Protein AF-A0A9D2RWV6-F1 (afdb_monomer_lite)

Structure (mmCIF, N/CA/C/O backbone):
data_AF-A0A9D2RWV6-F1
#
_entry.id   AF-A0A9D2RWV6-F1
#
loop_
_atom_site.group_PDB
_atom_site.id
_atom_site.type_symbol
_atom_site.label_atom_id
_atom_site.label_alt_id
_atom_site.label_comp_id
_atom_site.label_asym_id
_atom_site.label_entity_id
_atom_site.label_seq_id
_atom_site.pdbx_PDB_ins_code
_atom_site.Cartn_x
_atom_site.Cartn_y
_atom_site.Cartn_z
_atom_site.occupancy
_atom_site.B_iso_or_equiv
_atom_site.auth_seq_id
_atom_site.auth_comp_id
_atom_site.auth_asym_id
_atom_site.auth_atom_id
_atom_site.pdbx_PDB_model_num
ATOM 1 N N . VAL A 1 1 ? -6.261 11.473 9.795 1.00 28.66 1 VAL A N 1
ATOM 2 C CA . VAL A 1 1 ? -6.402 10.007 9.715 1.00 28.66 1 VAL A CA 1
ATOM 3 C C . VAL A 1 1 ? -6.042 9.496 8.326 1.00 28.66 1 VAL A C 1
ATOM 5 O O . VAL A 1 1 ? -6.896 9.076 7.565 1.00 28.66 1 VAL A O 1
ATOM 8 N N . THR A 1 2 ? -4.860 9.807 7.794 1.00 36.06 2 THR A N 1
ATOM 9 C CA . THR A 1 2 ? -3.533 9.246 8.137 1.00 36.06 2 THR A CA 1
ATOM 10 C C . THR A 1 2 ? -3.499 7.721 7.995 1.00 36.06 2 THR A C 1
ATOM 12 O O . THR A 1 2 ? -3.473 6.993 8.971 1.00 36.06 2 THR A O 1
ATOM 15 N N . GLU A 1 3 ? -3.625 7.239 6.755 1.00 40.09 3 GLU A N 1
ATOM 16 C CA . GLU A 1 3 ? -2.435 6.926 5.937 1.00 40.09 3 GLU A CA 1
ATOM 17 C C . GLU A 1 3 ? -2.766 6.550 4.477 1.00 40.09 3 GLU A C 1
ATOM 19 O O . GLU A 1 3 ? -1.887 6.636 3.631 1.00 40.09 3 GLU A O 1
ATOM 24 N N . MET A 1 4 ? -4.037 6.331 4.109 1.00 41.12 4 MET A N 1
ATOM 25 C CA . MET A 1 4 ? -4.448 6.292 2.687 1.00 41.12 4 MET A CA 1
ATOM 26 C C . MET A 1 4 ? -4.810 7.659 2.086 1.00 41.12 4 MET A C 1
ATOM 28 O O . MET A 1 4 ? -4.604 7.889 0.898 1.00 41.12 4 MET A O 1
ATOM 32 N N . GLY A 1 5 ? -5.274 8.613 2.901 1.00 36.12 5 GLY A N 1
ATOM 33 C CA . GLY A 1 5 ? -5.531 9.990 2.452 1.00 36.12 5 GLY A CA 1
ATOM 34 C C . GLY A 1 5 ? -4.263 10.792 2.109 1.00 36.12 5 GLY A C 1
ATOM 35 O O . GLY A 1 5 ? -4.338 11.775 1.377 1.00 36.12 5 GLY A O 1
ATOM 36 N N . ASN A 1 6 ? -3.088 10.359 2.585 1.00 39.47 6 ASN A N 1
ATOM 37 C CA . ASN A 1 6 ? -1.814 11.041 2.327 1.00 39.47 6 ASN A CA 1
ATOM 38 C C . ASN A 1 6 ? -1.172 10.662 0.983 1.00 39.47 6 ASN A C 1
ATOM 40 O O . ASN A 1 6 ? -0.278 11.377 0.538 1.00 39.47 6 ASN A O 1
ATOM 44 N N . LEU A 1 7 ? -1.631 9.595 0.315 1.00 40.69 7 LEU A N 1
ATOM 45 C CA . LEU A 1 7 ? -1.079 9.186 -0.981 1.00 40.69 7 LEU A CA 1
ATOM 46 C C . LEU A 1 7 ? -1.732 9.920 -2.173 1.00 40.69 7 LEU A C 1
ATOM 48 O O . LEU A 1 7 ? -1.135 9.971 -3.242 1.00 40.69 7 LEU A O 1
ATOM 52 N N . LEU A 1 8 ? -2.929 10.513 -2.007 1.00 37.53 8 LEU A N 1
ATOM 53 C CA . LEU A 1 8 ? -3.730 11.053 -3.126 1.00 37.53 8 LEU A CA 1
ATOM 54 C C . LEU A 1 8 ? -4.256 12.499 -2.968 1.00 37.53 8 LEU A C 1
ATOM 56 O O . LEU A 1 8 ? -4.889 13.007 -3.885 1.00 37.53 8 LEU A O 1
ATOM 60 N N . GLY A 1 9 ? -3.975 13.205 -1.867 1.00 38.84 9 GLY A N 1
ATOM 61 C CA . GLY A 1 9 ? -4.040 14.678 -1.820 1.00 38.84 9 GLY A CA 1
ATOM 62 C C . GLY A 1 9 ? -5.398 15.379 -2.038 1.00 38.84 9 GLY A C 1
ATOM 63 O O . GLY A 1 9 ? -5.403 16.457 -2.630 1.00 38.84 9 GLY A O 1
ATOM 64 N N . LEU A 1 10 ? -6.536 14.859 -1.554 1.00 38.72 10 LEU A N 1
ATOM 65 C CA . LEU A 1 10 ? -7.860 15.491 -1.757 1.00 38.72 10 LEU A CA 1
ATOM 66 C C . LEU A 1 10 ? -8.672 15.678 -0.453 1.00 38.72 10 LEU A C 1
ATOM 68 O O . LEU A 1 10 ? -8.580 14.870 0.470 1.00 38.72 10 LEU A O 1
ATOM 72 N N . LYS A 1 11 ? -9.443 16.780 -0.377 1.00 38.34 11 LYS A N 1
ATOM 73 C CA . LYS A 1 11 ? -10.253 17.248 0.773 1.00 38.34 11 LYS A CA 1
ATOM 74 C C . LYS A 1 11 ? -11.776 17.204 0.494 1.00 38.34 11 LYS A C 1
ATOM 76 O O . LYS A 1 11 ? -12.196 17.749 -0.517 1.00 38.34 11 LYS A O 1
ATOM 81 N N . ASN A 1 12 ? -12.516 16.741 1.517 1.00 37.00 12 ASN A N 1
ATOM 82 C CA . ASN A 1 12 ? -13.899 17.024 1.983 1.00 37.00 12 ASN A CA 1
ATOM 83 C C . ASN A 1 12 ? -15.183 16.400 1.355 1.00 37.00 12 ASN A C 1
ATOM 85 O O . ASN A 1 12 ? -15.450 16.546 0.173 1.00 37.00 12 ASN A O 1
ATOM 89 N N . GLU A 1 13 ? -15.973 15.821 2.286 1.00 43.31 13 GLU A N 1
ATOM 90 C CA . GLU A 1 13 ? -17.440 15.671 2.499 1.00 43.31 13 GLU A CA 1
ATOM 91 C C . GLU A 1 13 ? -18.359 15.050 1.418 1.00 43.31 13 GLU A C 1
ATOM 93 O O . GLU A 1 13 ? -18.791 15.724 0.491 1.00 43.31 13 GLU A O 1
ATOM 98 N N . ASP A 1 14 ? -18.695 13.762 1.623 1.00 48.34 14 ASP A N 1
ATOM 99 C CA . ASP A 1 14 ? -19.726 12.871 1.023 1.00 48.34 14 ASP A CA 1
ATOM 100 C C . ASP A 1 14 ? -19.814 12.736 -0.521 1.00 48.34 14 ASP A C 1
ATOM 102 O O . ASP A 1 14 ? -20.206 11.686 -1.025 1.00 48.34 14 ASP A O 1
ATOM 106 N N . GLU A 1 15 ? -19.283 13.682 -1.296 1.00 49.12 15 GLU A N 1
ATOM 107 C CA . GLU A 1 15 ? -18.771 13.470 -2.669 1.00 49.12 15 GLU A CA 1
ATOM 108 C C . GLU A 1 15 ? -17.451 12.666 -2.656 1.00 49.12 15 GLU A C 1
ATOM 110 O O . GLU A 1 15 ? -16.911 12.247 -3.684 1.00 49.12 15 GLU A O 1
ATOM 115 N N . ASN A 1 16 ? -16.915 12.447 -1.456 1.00 57.66 16 ASN A N 1
ATOM 116 C CA . ASN A 1 16 ? -15.565 11.985 -1.203 1.00 57.66 16 ASN A CA 1
ATOM 117 C C . ASN A 1 16 ? -15.389 10.493 -1.525 1.00 57.66 16 ASN A C 1
ATOM 119 O O . ASN A 1 16 ? -14.364 10.116 -2.080 1.00 57.66 16 ASN A O 1
ATOM 123 N N . LEU A 1 17 ? -16.385 9.638 -1.244 1.00 62.41 17 LEU A N 1
ATOM 124 C CA . LEU A 1 17 ? -16.288 8.205 -1.557 1.00 62.41 17 LEU A CA 1
ATOM 125 C C . LEU A 1 17 ? -16.384 7.942 -3.064 1.00 62.41 17 LEU A C 1
ATOM 127 O O . LEU A 1 17 ? -15.582 7.180 -3.594 1.00 62.41 17 LEU A O 1
ATOM 131 N N . GLU A 1 18 ? -17.329 8.582 -3.758 1.00 67.00 18 GLU A N 1
ATOM 132 C CA . GLU A 1 18 ? -17.448 8.478 -5.218 1.00 67.00 18 GLU A CA 1
ATOM 133 C C . GLU A 1 18 ? -16.184 9.020 -5.895 1.00 67.00 18 GLU A C 1
ATOM 135 O O . GLU A 1 18 ? -15.569 8.319 -6.692 1.00 67.00 18 GLU A O 1
ATOM 140 N N . THR A 1 19 ? -15.695 10.188 -5.464 1.00 69.69 19 THR A N 1
ATOM 141 C CA . THR A 1 19 ? -14.424 10.753 -5.946 1.00 69.69 19 THR A CA 1
ATOM 142 C C . THR A 1 19 ? -13.227 9.838 -5.659 1.00 69.69 19 THR A C 1
ATOM 144 O O . THR A 1 19 ? -12.331 9.722 -6.493 1.00 69.69 19 THR A O 1
ATOM 147 N N . GLN A 1 20 ? -13.184 9.159 -4.508 1.00 66.12 20 GLN A N 1
ATOM 148 C CA . GLN A 1 20 ? -12.125 8.195 -4.173 1.00 66.12 20 GLN A CA 1
ATOM 149 C C . GLN A 1 20 ? -12.197 6.929 -5.029 1.00 66.12 20 GLN A C 1
ATOM 151 O O . GLN A 1 20 ? -11.160 6.416 -5.462 1.00 66.12 20 GLN A O 1
ATOM 156 N N . ILE A 1 21 ? -13.405 6.429 -5.293 1.00 73.06 21 ILE A N 1
ATOM 157 C CA . ILE A 1 21 ? -13.630 5.297 -6.196 1.00 73.06 21 ILE A CA 1
ATOM 158 C C . ILE A 1 21 ? -13.199 5.688 -7.611 1.00 73.06 21 ILE A C 1
ATOM 160 O O . ILE A 1 21 ? -12.416 4.964 -8.225 1.00 73.06 21 ILE A O 1
ATOM 164 N N . ASP A 1 22 ? -13.602 6.861 -8.092 1.00 79.69 22 ASP A N 1
ATOM 165 C CA . ASP A 1 22 ? -13.201 7.397 -9.392 1.00 79.69 22 ASP A CA 1
ATOM 166 C C . ASP A 1 22 ? -11.690 7.598 -9.489 1.00 79.69 22 ASP A C 1
ATOM 168 O O . ASP A 1 22 ? -11.081 7.240 -10.497 1.00 79.69 22 ASP A O 1
ATOM 172 N N . ALA A 1 23 ? -11.054 8.134 -8.447 1.00 76.56 23 ALA A N 1
ATOM 173 C CA . ALA A 1 23 ? -9.605 8.287 -8.391 1.00 76.56 23 ALA A CA 1
ATOM 174 C C . ALA A 1 23 ? -8.894 6.926 -8.436 1.00 76.56 23 ALA A C 1
ATOM 176 O O . ALA A 1 23 ? -7.915 6.775 -9.164 1.00 76.56 23 ALA A O 1
ATOM 177 N N . THR A 1 24 ? -9.413 5.920 -7.727 1.00 76.38 24 THR A N 1
ATOM 178 C CA . THR A 1 24 ? -8.878 4.549 -7.748 1.00 76.38 24 THR A CA 1
ATOM 179 C C . THR A 1 24 ? -9.027 3.920 -9.133 1.00 76.38 24 THR A C 1
ATOM 181 O O . THR A 1 24 ? -8.075 3.342 -9.659 1.00 76.38 24 THR A O 1
ATOM 184 N N . ILE A 1 25 ? -10.192 4.079 -9.769 1.00 82.75 25 ILE A N 1
ATOM 185 C CA . ILE A 1 25 ? -10.439 3.617 -11.139 1.00 82.75 25 ILE A CA 1
ATOM 186 C C . ILE A 1 25 ? -9.466 4.300 -12.105 1.00 82.75 25 ILE A C 1
ATOM 188 O O . ILE A 1 25 ? -8.800 3.613 -12.880 1.00 82.75 25 ILE A O 1
ATOM 192 N N . LYS A 1 26 ? -9.326 5.630 -12.029 1.00 86.56 26 LYS A N 1
ATOM 193 C CA . LYS A 1 26 ? -8.386 6.404 -12.854 1.00 86.56 26 LYS A CA 1
ATOM 194 C C . LYS A 1 26 ? -6.942 5.974 -12.626 1.00 86.56 26 LYS A C 1
ATOM 196 O O . LYS A 1 26 ? -6.197 5.845 -13.591 1.00 86.56 26 LYS A O 1
ATOM 201 N N . TYR A 1 27 ? -6.549 5.707 -11.382 1.00 84.62 27 TYR A N 1
ATOM 202 C CA . TYR A 1 27 ? -5.223 5.195 -11.046 1.00 84.62 27 TYR A CA 1
ATOM 203 C C . TYR A 1 27 ? -4.962 3.850 -11.719 1.00 84.62 27 TYR A C 1
ATOM 205 O O . TYR A 1 27 ? -3.986 3.723 -12.456 1.00 84.62 27 TYR A O 1
ATOM 213 N N . ILE A 1 28 ? -5.856 2.872 -11.571 1.00 84.00 28 ILE A N 1
ATOM 214 C CA . ILE A 1 28 ? -5.707 1.556 -12.215 1.00 84.00 28 ILE A CA 1
ATOM 215 C C . ILE A 1 28 ? -5.677 1.700 -13.746 1.00 84.00 28 ILE A C 1
ATOM 217 O O . ILE A 1 28 ? -4.822 1.120 -14.418 1.00 84.00 28 ILE A O 1
ATOM 221 N N . GLN A 1 29 ? -6.556 2.532 -14.308 1.00 87.69 29 GLN A N 1
ATOM 222 C CA . GLN A 1 29 ? -6.589 2.819 -15.744 1.00 87.69 29 GLN A CA 1
ATOM 223 C C . GLN A 1 29 ? -5.300 3.485 -16.237 1.00 87.69 29 GLN A C 1
ATOM 225 O O . GLN A 1 29 ? -4.814 3.143 -17.314 1.00 87.69 29 GLN A O 1
ATOM 230 N N . ALA A 1 30 ? -4.694 4.378 -15.452 1.00 90.00 30 ALA A N 1
ATOM 231 C CA . ALA A 1 30 ? -3.431 5.022 -15.801 1.00 90.00 30 ALA A CA 1
ATOM 232 C C . ALA A 1 30 ? -2.291 4.003 -15.967 1.00 90.00 30 ALA A C 1
ATOM 234 O O . ALA A 1 30 ? -1.381 4.223 -16.773 1.00 90.00 30 ALA A O 1
ATOM 235 N N . HIS A 1 31 ? -2.359 2.854 -15.295 1.00 90.06 31 HIS A N 1
ATOM 236 C CA . HIS A 1 31 ? -1.378 1.780 -15.457 1.00 90.06 31 HIS A CA 1
ATOM 237 C C . HIS A 1 31 ? -1.594 0.961 -16.733 1.00 90.06 31 HIS A C 1
ATOM 239 O O . HIS A 1 31 ? -0.688 0.238 -17.133 1.00 90.06 31 HIS A O 1
ATOM 245 N N . ASN A 1 32 ? -2.739 1.100 -17.416 1.00 89.75 32 ASN A N 1
ATOM 246 C CA . ASN A 1 32 ? -3.160 0.195 -18.491 1.00 89.75 32 ASN A CA 1
ATOM 247 C C . ASN A 1 32 ? -3.074 -1.282 -18.050 1.00 89.75 32 ASN A C 1
ATOM 249 O O . ASN A 1 32 ? -2.632 -2.139 -18.816 1.00 89.75 32 ASN A O 1
ATOM 253 N N . ALA A 1 33 ? -3.428 -1.574 -16.795 1.00 89.69 33 ALA A N 1
ATOM 254 C CA . ALA A 1 33 ? -3.369 -2.930 -16.267 1.00 89.69 33 ALA A CA 1
ATOM 255 C C . ALA A 1 33 ? -4.385 -3.831 -16.991 1.00 89.69 33 ALA A C 1
ATOM 257 O O . ALA A 1 33 ? -5.564 -3.495 -17.092 1.00 89.69 33 ALA A O 1
ATOM 258 N N . GLU A 1 34 ? -3.939 -4.988 -17.478 1.00 91.38 34 GLU A N 1
ATOM 259 C CA . GLU A 1 34 ? -4.805 -6.003 -18.086 1.00 91.38 34 GLU A CA 1
ATOM 260 C C . GLU A 1 34 ? -5.542 -6.834 -17.030 1.00 91.38 34 GLU A C 1
ATOM 262 O O . GLU A 1 34 ? -6.670 -7.277 -17.251 1.00 91.38 34 GLU A O 1
ATOM 267 N N . LYS A 1 35 ? -4.887 -7.081 -15.892 1.00 91.88 35 LYS A N 1
ATOM 268 C CA . LYS A 1 35 ? -5.429 -7.847 -14.765 1.00 91.88 35 LYS A CA 1
ATOM 269 C C . LYS A 1 35 ? -4.799 -7.401 -13.447 1.00 91.88 35 LYS A C 1
ATOM 271 O O . LYS A 1 35 ? -3.705 -6.837 -13.426 1.00 91.88 35 LYS A O 1
ATOM 276 N N . VAL A 1 36 ? -5.495 -7.707 -12.358 1.00 91.38 36 VAL A N 1
ATOM 277 C CA . VAL A 1 36 ? -5.020 -7.548 -10.982 1.00 91.38 36 VAL A CA 1
ATOM 278 C C . VAL A 1 36 ? -4.934 -8.930 -10.347 1.00 91.38 36 VAL A C 1
ATOM 280 O O . VAL A 1 36 ? -5.900 -9.692 -10.404 1.00 91.38 36 VAL A O 1
ATOM 283 N N . GLU A 1 37 ? -3.793 -9.251 -9.746 1.00 94.75 37 GLU A N 1
ATOM 284 C CA . GLU A 1 37 ? -3.555 -10.534 -9.083 1.00 94.75 37 GLU A CA 1
ATOM 285 C C . GLU A 1 37 ? -3.230 -10.326 -7.609 1.00 94.75 37 GLU A C 1
ATOM 287 O O . GLU A 1 37 ? -2.146 -9.852 -7.266 1.00 94.75 37 GLU A O 1
ATOM 292 N N . ILE A 1 38 ? -4.169 -10.699 -6.738 1.00 95.06 38 ILE A N 1
ATOM 293 C CA . ILE A 1 38 ? -3.970 -10.680 -5.285 1.00 95.06 38 ILE A CA 1
ATOM 294 C C . ILE A 1 38 ? -2.891 -11.701 -4.921 1.00 95.06 38 ILE A C 1
ATOM 296 O O . ILE A 1 38 ? -2.972 -12.859 -5.327 1.00 95.06 38 ILE A O 1
ATOM 300 N N . GLN A 1 39 ? -1.899 -11.254 -4.157 1.00 95.06 39 GLN A N 1
ATOM 301 C CA . GLN A 1 39 ? -0.807 -12.082 -3.652 1.00 95.06 39 GLN A CA 1
ATOM 302 C C . GLN A 1 39 ? -1.100 -12.526 -2.217 1.00 95.06 39 GLN A C 1
ATOM 304 O O . GLN A 1 39 ? -1.068 -13.717 -1.920 1.00 95.06 39 GLN A O 1
ATOM 309 N N . GLU A 1 40 ? -1.439 -11.577 -1.345 1.00 95.44 40 GLU A N 1
ATOM 310 C CA . GLU A 1 40 ? -1.729 -11.824 0.067 1.00 95.44 40 GLU A CA 1
ATOM 311 C C . GLU A 1 40 ? -2.803 -10.847 0.558 1.00 95.44 40 GLU A C 1
ATOM 313 O O . GLU A 1 40 ? -2.876 -9.705 0.099 1.00 95.44 40 GLU A O 1
ATOM 318 N N . CYS A 1 41 ? -3.659 -11.303 1.470 1.00 93.88 41 CYS A N 1
ATOM 319 C CA . CYS A 1 41 ? -4.672 -10.484 2.127 1.00 93.88 41 CYS A CA 1
ATOM 320 C C . CYS A 1 41 ? -4.835 -10.980 3.559 1.00 93.88 41 CYS A C 1
ATOM 322 O O . CYS A 1 41 ? -5.370 -12.066 3.771 1.00 93.88 41 CYS A O 1
ATOM 324 N N . GLU A 1 42 ? -4.400 -10.185 4.529 1.00 96.50 42 GLU A N 1
ATOM 325 C CA . GLU A 1 42 ? -4.358 -10.589 5.934 1.00 96.50 42 GLU A CA 1
ATOM 326 C C . GLU A 1 42 ? -4.764 -9.433 6.856 1.00 96.50 42 GLU A C 1
ATOM 328 O O . GLU A 1 42 ? -4.794 -8.256 6.474 1.00 96.50 42 GLU A O 1
ATOM 333 N N . ILE A 1 43 ? -5.100 -9.784 8.096 1.00 96.19 43 ILE A N 1
ATOM 334 C CA . ILE A 1 43 ? -5.452 -8.826 9.146 1.00 96.19 43 ILE A CA 1
ATOM 335 C C . ILE A 1 43 ? -4.165 -8.303 9.792 1.00 96.19 43 ILE A C 1
ATOM 337 O O . ILE A 1 43 ? -3.338 -9.081 10.261 1.00 96.19 43 ILE A O 1
ATOM 341 N N . LEU A 1 44 ? -4.019 -6.979 9.852 1.00 95.12 44 LEU A N 1
ATOM 342 C CA . LEU A 1 44 ? -2.970 -6.308 10.620 1.00 95.12 44 LEU A CA 1
ATOM 343 C C . LEU A 1 44 ? -3.359 -6.154 12.094 1.00 95.12 44 LEU A C 1
ATOM 345 O O . LEU A 1 44 ? -2.531 -6.370 12.975 1.00 95.12 44 LEU A O 1
ATOM 349 N N . ALA A 1 45 ? -4.612 -5.778 12.361 1.00 94.69 45 ALA A N 1
ATOM 350 C CA . ALA A 1 45 ? -5.154 -5.637 13.710 1.00 94.69 45 ALA A CA 1
ATOM 351 C C . ALA A 1 45 ? -6.679 -5.800 13.715 1.00 94.69 45 ALA A C 1
ATOM 353 O O . ALA A 1 45 ? -7.361 -5.417 12.764 1.00 94.69 45 ALA A O 1
ATOM 354 N N . GLU A 1 46 ? -7.223 -6.328 14.809 1.00 94.06 46 GLU A N 1
ATOM 355 C CA . GLU A 1 46 ? -8.663 -6.390 15.061 1.00 94.06 46 GLU A CA 1
ATOM 356 C C . GLU A 1 46 ? -8.977 -5.545 16.298 1.00 94.06 46 GLU A C 1
ATOM 358 O O . GLU A 1 46 ? -8.427 -5.789 17.369 1.00 94.06 46 GLU A O 1
ATOM 363 N N . GLN A 1 47 ? -9.831 -4.538 16.125 1.00 90.19 47 GLN A N 1
ATOM 364 C CA . GLN A 1 47 ? -10.350 -3.679 17.185 1.00 90.19 47 GLN A CA 1
ATOM 365 C C . GLN A 1 47 ? -11.858 -3.906 17.339 1.00 90.19 47 GLN A C 1
ATOM 367 O O . GLN A 1 47 ? -12.513 -4.472 16.462 1.00 90.19 47 GLN A O 1
ATOM 372 N N . ASP A 1 48 ? -12.438 -3.406 18.430 1.00 86.88 48 ASP A N 1
ATOM 373 C CA . ASP A 1 48 ? -13.869 -3.581 18.718 1.00 86.88 48 ASP A CA 1
ATOM 374 C C . ASP A 1 48 ? -14.782 -3.001 17.621 1.00 86.88 48 ASP A C 1
ATOM 376 O O . ASP A 1 48 ? -15.863 -3.533 17.352 1.00 86.88 48 ASP A O 1
ATOM 380 N N . THR A 1 49 ? -14.360 -1.906 16.982 1.00 86.75 49 THR A N 1
AT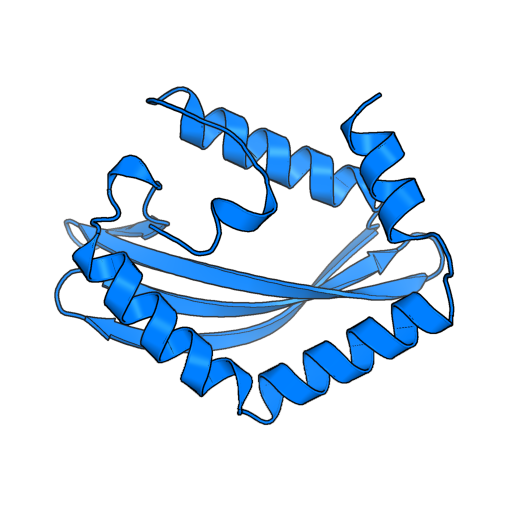OM 381 C CA . THR A 1 49 ? -15.165 -1.154 16.005 1.00 86.75 49 THR A CA 1
ATOM 382 C C . THR A 1 49 ? -14.710 -1.335 14.555 1.00 86.75 49 THR A C 1
ATOM 384 O O . THR A 1 49 ? -15.492 -1.059 13.639 1.00 86.75 49 THR A O 1
ATOM 387 N N . TYR A 1 50 ? -13.484 -1.814 14.321 1.00 90.31 50 TYR A N 1
ATOM 388 C CA . TYR A 1 50 ? -12.933 -2.008 12.980 1.00 90.31 50 TYR A CA 1
ATOM 389 C C . TYR A 1 50 ? -11.874 -3.113 12.928 1.00 90.31 50 TYR A C 1
ATOM 391 O O . TYR A 1 50 ? -11.199 -3.416 13.906 1.00 90.31 50 TYR A O 1
ATOM 399 N N . THR A 1 51 ? -11.676 -3.679 11.743 1.00 92.94 51 THR A N 1
ATOM 400 C CA . THR A 1 51 ? -10.540 -4.551 11.429 1.00 92.94 51 THR A CA 1
ATOM 401 C C . THR A 1 51 ? -9.626 -3.825 10.453 1.00 92.94 51 THR A C 1
ATOM 403 O O . THR A 1 51 ? -10.087 -3.358 9.411 1.00 92.94 51 THR A O 1
ATOM 406 N N . TYR A 1 52 ? -8.339 -3.718 10.769 1.00 93.25 52 TYR A N 1
ATOM 407 C CA . TYR A 1 52 ? -7.334 -3.174 9.863 1.00 93.25 52 TYR A CA 1
ATOM 408 C C . TYR A 1 52 ? -6.715 -4.310 9.055 1.00 93.25 52 TYR A C 1
ATOM 410 O O . TYR A 1 52 ? -6.174 -5.254 9.627 1.00 93.25 52 TYR A O 1
ATOM 418 N N . VAL A 1 53 ? -6.810 -4.239 7.731 1.00 93.88 53 VAL A N 1
ATOM 419 C CA . VAL A 1 53 ? -6.330 -5.278 6.809 1.00 93.88 53 VAL A CA 1
ATOM 420 C C . VAL A 1 53 ? -5.325 -4.700 5.830 1.00 93.88 53 VAL A C 1
ATOM 422 O O . VAL A 1 53 ? -5.361 -3.503 5.539 1.00 93.88 53 VAL A O 1
ATOM 425 N N . TYR A 1 54 ? -4.477 -5.554 5.270 1.00 93.06 54 TYR A N 1
ATOM 426 C CA . TYR A 1 54 ? -3.673 -5.213 4.103 1.00 93.06 54 TYR A CA 1
ATOM 427 C C . TYR A 1 54 ? -3.914 -6.200 2.967 1.00 93.06 54 TYR A C 1
ATOM 429 O O . TYR A 1 54 ? -4.295 -7.347 3.188 1.00 93.06 54 TYR A O 1
ATOM 437 N N . ILE A 1 55 ? -3.666 -5.734 1.748 1.00 94.12 55 ILE A N 1
ATOM 438 C CA . ILE A 1 55 ? -3.687 -6.524 0.525 1.00 94.12 55 ILE A CA 1
ATOM 439 C C . ILE A 1 55 ? -2.422 -6.187 -0.258 1.00 94.12 55 ILE A C 1
ATOM 441 O O . ILE A 1 55 ? -2.179 -5.019 -0.571 1.00 94.12 55 ILE A O 1
ATOM 445 N N . THR A 1 56 ? -1.630 -7.198 -0.600 1.00 94.62 56 THR A N 1
ATOM 446 C CA . THR A 1 56 ? -0.596 -7.089 -1.634 1.00 94.62 56 THR A CA 1
ATOM 447 C C . THR A 1 56 ? -1.142 -7.671 -2.930 1.00 94.62 56 THR A C 1
ATOM 449 O O . THR A 1 56 ? -1.800 -8.715 -2.944 1.00 94.62 56 THR A O 1
ATOM 452 N N . TYR A 1 57 ? -0.921 -6.982 -4.041 1.00 94.38 57 TYR A N 1
ATOM 453 C CA . TYR A 1 57 ? -1.398 -7.413 -5.352 1.00 94.38 57 TYR A CA 1
ATOM 454 C C . TYR A 1 57 ? -0.486 -6.888 -6.450 1.00 94.38 57 TYR A C 1
ATOM 456 O O . TYR A 1 57 ? 0.179 -5.873 -6.276 1.00 94.38 57 TYR A O 1
ATOM 464 N N . ASN A 1 58 ? -0.486 -7.553 -7.598 1.00 95.12 58 ASN A N 1
ATOM 465 C CA . ASN A 1 58 ? 0.238 -7.095 -8.775 1.00 95.12 58 ASN A CA 1
ATOM 466 C C . ASN A 1 58 ? -0.754 -6.597 -9.825 1.00 95.12 58 ASN A C 1
ATOM 468 O O . ASN A 1 58 ? -1.714 -7.294 -10.166 1.00 95.12 58 ASN A O 1
ATOM 472 N N . MET A 1 59 ? -0.510 -5.404 -10.362 1.00 94.19 59 MET A N 1
ATOM 473 C CA . MET A 1 59 ? -1.116 -4.965 -11.615 1.00 94.19 59 MET A CA 1
ATOM 474 C C . MET A 1 59 ? -0.273 -5.496 -12.770 1.00 94.19 59 MET A C 1
ATOM 476 O O . MET A 1 59 ? 0.903 -5.157 -12.900 1.00 94.19 59 MET A O 1
ATOM 480 N N . ILE A 1 60 ? -0.868 -6.335 -13.612 1.00 94.56 60 ILE A N 1
ATOM 481 C CA . ILE A 1 60 ? -0.176 -6.912 -14.764 1.00 94.56 60 ILE A CA 1
ATOM 482 C C . ILE A 1 60 ? -0.392 -5.984 -15.949 1.00 94.56 60 ILE A C 1
ATOM 484 O O . ILE A 1 60 ? -1.522 -5.805 -16.407 1.00 94.56 60 ILE A O 1
ATOM 488 N N . LEU A 1 61 ? 0.688 -5.365 -16.409 1.00 93.19 61 LEU A N 1
ATOM 489 C CA . LEU A 1 61 ? 0.657 -4.323 -17.429 1.00 93.19 61 LEU A CA 1
ATOM 490 C C . LEU A 1 61 ? 0.553 -4.921 -18.841 1.00 93.19 61 LEU A C 1
ATOM 492 O O . LEU A 1 61 ? 0.814 -6.107 -19.055 1.00 93.19 61 LEU A O 1
ATOM 496 N N . ASP A 1 62 ? 0.236 -4.083 -19.828 1.00 86.94 62 ASP A N 1
ATOM 497 C CA . ASP A 1 62 ? 0.250 -4.442 -21.256 1.00 86.94 62 ASP A CA 1
ATOM 498 C C . ASP A 1 62 ? 1.611 -5.001 -21.728 1.00 86.94 62 ASP A C 1
ATOM 500 O O . ASP A 1 62 ? 1.671 -5.923 -22.546 1.00 86.94 62 ASP A O 1
ATOM 504 N N . SER A 1 63 ? 2.711 -4.513 -21.146 1.00 86.25 63 SER A N 1
ATOM 505 C CA . SER A 1 63 ? 4.075 -5.011 -21.358 1.00 86.25 63 SER A CA 1
ATOM 506 C C . SER A 1 63 ? 4.338 -6.397 -20.760 1.00 86.25 63 SER A C 1
ATOM 508 O O . SER A 1 63 ? 5.413 -6.956 -20.980 1.00 86.25 63 SER A O 1
ATOM 510 N N . LYS A 1 64 ? 3.374 -6.953 -20.014 1.00 85.56 64 LYS A N 1
ATOM 511 C CA . LYS A 1 64 ? 3.491 -8.139 -19.149 1.00 85.56 64 LYS A CA 1
ATOM 512 C C . LYS A 1 64 ? 4.424 -7.967 -17.953 1.00 85.56 64 LYS A C 1
ATOM 514 O O . LYS A 1 64 ? 4.649 -8.936 -17.234 1.00 85.56 64 LYS A O 1
ATOM 519 N N . ASP A 1 65 ? 4.947 -6.765 -17.717 1.00 92.25 65 ASP A N 1
ATOM 520 C CA . ASP A 1 65 ? 5.600 -6.476 -16.448 1.00 92.25 65 ASP A CA 1
ATOM 521 C C . ASP A 1 65 ? 4.560 -6.441 -15.322 1.00 92.25 65 ASP A C 1
ATOM 523 O O . ASP A 1 65 ? 3.400 -6.074 -15.525 1.00 92.25 65 ASP A O 1
ATOM 527 N N . GLU A 1 66 ? 4.995 -6.814 -14.126 1.00 95.50 66 GLU A N 1
ATOM 528 C CA . GLU A 1 66 ? 4.170 -6.785 -12.926 1.00 95.50 66 GLU A CA 1
ATOM 529 C C . GLU A 1 66 ? 4.524 -5.541 -12.119 1.00 95.50 66 GLU A C 1
ATOM 531 O O . GLU A 1 66 ? 5.670 -5.383 -11.693 1.00 95.50 66 GLU A O 1
ATOM 536 N N . TYR A 1 67 ? 3.551 -4.657 -11.919 1.00 95.69 67 TYR A N 1
ATOM 537 C CA . TYR A 1 67 ? 3.685 -3.529 -11.009 1.00 95.69 67 TYR A CA 1
ATOM 538 C C . TYR A 1 67 ? 3.147 -3.944 -9.634 1.00 95.69 67 TYR A C 1
ATOM 540 O O . TYR A 1 67 ? 1.937 -4.156 -9.502 1.00 95.69 67 TYR A O 1
ATOM 548 N N . PRO A 1 68 ? 4.021 -4.125 -8.628 1.00 95.69 68 PRO A N 1
ATOM 549 C CA . PRO A 1 68 ? 3.600 -4.543 -7.303 1.00 95.69 68 PRO A CA 1
ATOM 550 C C . PRO A 1 68 ? 2.919 -3.385 -6.580 1.00 95.69 68 PRO A C 1
ATOM 552 O O . PRO A 1 68 ? 3.379 -2.244 -6.618 1.00 95.69 68 PRO A O 1
ATOM 555 N N . CYS A 1 69 ? 1.836 -3.698 -5.887 1.00 93.75 69 CYS A N 1
ATOM 556 C CA . CYS A 1 69 ? 1.026 -2.756 -5.137 1.00 93.75 69 CYS A CA 1
ATOM 557 C C . CYS A 1 69 ? 0.758 -3.282 -3.733 1.00 93.75 69 CYS A C 1
ATOM 559 O O . CYS A 1 69 ? 0.683 -4.491 -3.487 1.00 93.75 69 CYS A O 1
ATOM 561 N N . ILE A 1 70 ? 0.553 -2.342 -2.821 1.00 92.38 70 ILE A N 1
ATOM 562 C CA . ILE A 1 70 ? 0.101 -2.617 -1.470 1.00 92.38 70 ILE A CA 1
ATOM 563 C C . ILE A 1 70 ? -1.003 -1.638 -1.100 1.00 92.38 70 ILE A C 1
ATOM 565 O O . ILE A 1 70 ? -0.989 -0.473 -1.501 1.00 92.38 70 ILE A O 1
ATOM 569 N N . SER A 1 71 ? -2.005 -2.111 -0.376 1.00 88.00 71 SER A N 1
ATOM 570 C CA . SER A 1 71 ? -3.120 -1.286 0.082 1.00 88.00 71 SER A CA 1
ATOM 571 C C . SER A 1 71 ? -3.583 -1.761 1.451 1.00 88.00 71 SER A C 1
ATOM 573 O O . SER A 1 71 ? -3.640 -2.959 1.701 1.00 88.00 71 SER A O 1
ATOM 575 N N . THR A 1 72 ? -3.907 -0.827 2.337 1.00 88.19 72 THR A N 1
ATOM 576 C CA . THR A 1 72 ? -4.432 -1.082 3.677 1.00 88.19 72 THR A CA 1
ATOM 577 C C . THR A 1 72 ? -5.828 -0.496 3.862 1.00 88.19 72 THR A C 1
ATOM 579 O O . THR A 1 72 ? -6.103 0.624 3.454 1.00 88.19 72 THR A O 1
ATOM 582 N N . TYR A 1 73 ? -6.735 -1.226 4.501 1.00 86.88 73 TYR A N 1
ATOM 583 C CA . TYR A 1 73 ? -8.116 -0.779 4.681 1.00 86.88 73 TYR A CA 1
ATOM 584 C C . TYR A 1 73 ? -8.550 -0.941 6.125 1.00 86.88 73 TYR A C 1
ATOM 586 O O . TYR A 1 73 ? -8.294 -1.969 6.746 1.00 86.88 73 TYR A O 1
ATOM 594 N N . MET A 1 74 ? -9.270 0.049 6.643 1.00 88.44 74 MET A N 1
ATOM 595 C CA . MET A 1 74 ? -10.070 -0.143 7.845 1.00 88.44 74 MET A CA 1
ATOM 596 C C . MET A 1 74 ? -11.456 -0.616 7.437 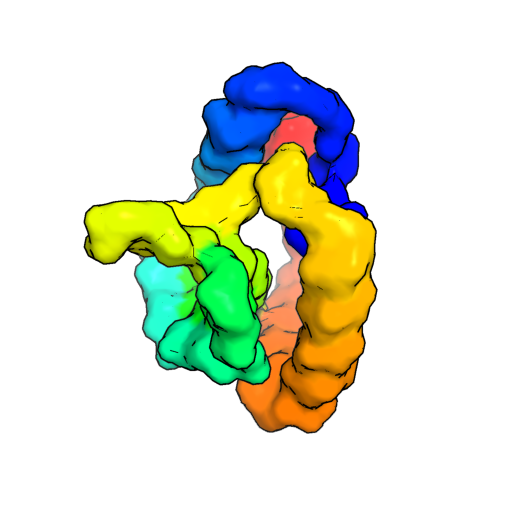1.00 88.44 74 MET A C 1
ATOM 598 O O . MET A 1 74 ? -12.146 0.047 6.662 1.00 88.44 74 MET A O 1
ATOM 602 N N . VAL A 1 75 ? -11.859 -1.768 7.951 1.00 89.19 75 VAL A N 1
ATOM 603 C CA . VAL A 1 75 ? -13.143 -2.395 7.659 1.00 89.19 75 VAL A CA 1
ATOM 604 C C . VAL A 1 75 ? -14.015 -2.293 8.900 1.00 89.19 75 VAL A C 1
ATOM 606 O O . VAL A 1 75 ? -13.735 -2.919 9.919 1.00 89.19 75 VAL A O 1
ATOM 609 N N . GLY A 1 76 ? -15.071 -1.489 8.815 1.00 86.19 76 GLY A N 1
ATOM 610 C CA . GLY A 1 76 ? -16.082 -1.374 9.857 1.00 86.19 76 GLY A CA 1
ATOM 611 C C . GLY A 1 76 ? -17.047 -2.553 9.838 1.00 86.19 76 GLY A C 1
ATOM 612 O O . GLY A 1 76 ? -17.271 -3.189 8.800 1.00 86.19 76 GLY A O 1
ATOM 613 N N . LYS A 1 77 ? -17.659 -2.817 10.992 1.00 79.56 77 LYS A N 1
ATOM 614 C CA . LYS A 1 77 ? -18.699 -3.835 11.155 1.00 79.56 77 LYS A CA 1
ATOM 615 C C . LYS A 1 77 ? -19.952 -3.206 11.758 1.00 79.56 77 LYS A C 1
ATOM 617 O O . LYS A 1 77 ? -20.013 -2.951 12.954 1.00 79.56 77 LYS A O 1
ATOM 622 N N . GLU A 1 78 ? -20.982 -3.021 10.939 1.00 77.50 78 GLU A N 1
ATOM 623 C CA . GLU A 1 78 ? -22.310 -2.573 11.381 1.00 77.50 78 GLU A CA 1
ATOM 624 C C . GLU A 1 78 ? -23.339 -3.650 11.031 1.00 77.50 78 GLU A C 1
ATOM 626 O O . GLU A 1 78 ? -23.384 -4.126 9.901 1.00 77.50 78 GLU A O 1
ATOM 631 N N . GLU A 1 79 ? -24.160 -4.075 11.996 1.00 75.62 79 GLU A N 1
ATOM 632 C CA . GLU A 1 79 ? -25.308 -4.973 11.764 1.00 75.62 79 GLU A CA 1
ATOM 633 C C . GLU A 1 79 ? -25.007 -6.241 10.926 1.00 75.62 79 GLU A C 1
ATOM 635 O O . GLU A 1 79 ? -25.834 -6.701 10.138 1.00 75.62 79 GLU A O 1
ATOM 640 N N . LYS A 1 80 ? -23.824 -6.846 11.116 1.00 66.75 80 LYS A N 1
ATOM 641 C CA . LYS A 1 80 ? -23.322 -8.020 10.359 1.00 66.75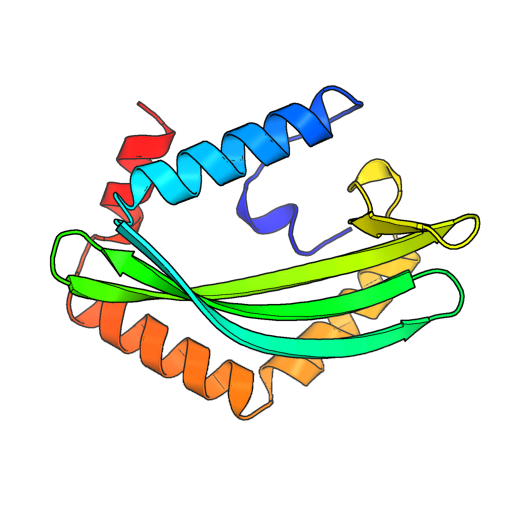 80 LYS A CA 1
ATOM 642 C C . LYS A 1 80 ? -22.983 -7.746 8.883 1.00 66.75 80 LYS A C 1
ATOM 644 O O . LYS A 1 80 ? -22.807 -8.695 8.121 1.00 66.75 80 LYS A O 1
ATOM 649 N N . LYS A 1 81 ? -22.856 -6.483 8.485 1.00 77.31 81 LYS A N 1
ATOM 650 C CA . LYS A 1 81 ? -22.291 -6.054 7.202 1.00 77.31 81 LYS A CA 1
ATOM 651 C C . LYS A 1 81 ? -20.888 -5.497 7.424 1.00 77.31 81 LYS A C 1
ATOM 653 O O . LYS A 1 81 ? -20.641 -4.792 8.400 1.00 77.31 81 LYS A O 1
ATOM 658 N N . TYR A 1 82 ? -19.995 -5.827 6.501 1.00 82.12 82 TYR A N 1
ATOM 659 C CA . TYR A 1 82 ? -18.632 -5.311 6.456 1.00 82.12 82 TYR A CA 1
ATOM 660 C C . TYR A 1 82 ? -18.555 -4.232 5.384 1.00 82.12 82 TYR A C 1
ATOM 662 O O . TYR A 1 82 ? -19.084 -4.420 4.286 1.00 82.12 82 TYR A O 1
ATOM 670 N N . TYR A 1 83 ? -17.918 -3.112 5.699 1.00 83.00 83 TYR A N 1
ATOM 671 C CA . TYR A 1 83 ? -17.723 -2.015 4.759 1.00 83.00 83 TYR A CA 1
ATOM 672 C C . TYR A 1 83 ? -16.362 -1.365 4.996 1.00 83.00 83 TYR A C 1
ATOM 674 O O . TYR A 1 83 ? -15.905 -1.266 6.133 1.00 83.00 83 TYR A O 1
ATOM 682 N N . VAL A 1 84 ? -15.703 -0.930 3.923 1.00 83.44 84 VAL A N 1
ATOM 683 C CA . VAL A 1 84 ? -14.502 -0.097 4.051 1.00 83.44 84 VAL A CA 1
ATOM 684 C C . VAL A 1 84 ? -14.930 1.237 4.655 1.00 83.44 84 VAL A C 1
ATOM 686 O O . VAL A 1 84 ? -15.880 1.858 4.173 1.00 83.44 84 VAL A O 1
ATOM 689 N N . LEU A 1 85 ? -14.271 1.654 5.735 1.0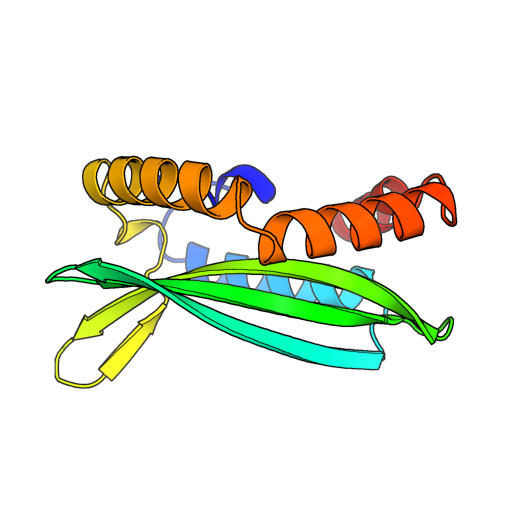0 81.06 85 LEU A N 1
ATOM 690 C CA . LEU A 1 85 ? -14.546 2.933 6.375 1.00 81.06 85 LEU A CA 1
ATOM 691 C C . LEU A 1 85 ? -14.163 4.067 5.425 1.00 81.06 85 LEU A C 1
ATOM 693 O O . LEU A 1 85 ? -13.031 4.131 4.947 1.00 81.06 85 LEU A O 1
ATOM 697 N N . SER A 1 86 ? -15.104 4.978 5.174 1.00 75.94 86 SER A N 1
ATOM 698 C CA . SER A 1 86 ? -14.783 6.240 4.516 1.00 75.94 86 SER A CA 1
ATOM 699 C C . SER A 1 86 ? -13.898 7.085 5.440 1.00 75.94 86 SER A C 1
ATOM 701 O O . SER A 1 86 ? -14.031 6.977 6.662 1.00 75.94 86 SER A O 1
ATOM 703 N N . PRO A 1 87 ? -13.037 7.970 4.903 1.00 72.06 87 PRO A N 1
ATOM 704 C CA . PRO A 1 87 ? -12.164 8.816 5.721 1.00 72.06 87 PRO A CA 1
ATOM 705 C C . PRO A 1 87 ? -12.890 9.622 6.807 1.00 72.06 87 PRO A C 1
ATOM 707 O O . PRO A 1 87 ? -12.328 9.849 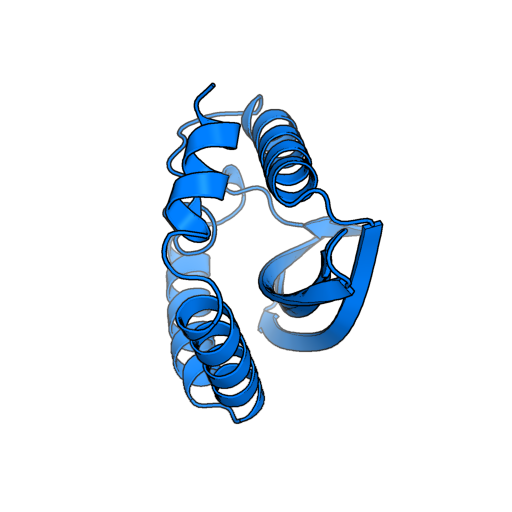7.870 1.00 72.06 87 PRO A O 1
ATOM 710 N N . GLU A 1 88 ? -14.143 10.012 6.568 1.00 76.31 88 GLU A N 1
ATOM 711 C CA . GLU A 1 88 ? -14.991 10.738 7.528 1.00 76.31 88 GLU A CA 1
ATOM 712 C C . GLU A 1 88 ? -15.377 9.908 8.752 1.00 76.31 88 GLU A C 1
ATOM 714 O O . GLU A 1 88 ? -15.567 10.449 9.839 1.00 76.31 88 GLU A O 1
ATOM 719 N N . LYS A 1 89 ? -15.485 8.587 8.583 1.00 81.75 89 LYS A N 1
ATOM 720 C CA . LYS A 1 89 ? -15.753 7.658 9.681 1.00 81.75 89 LYS A CA 1
ATOM 721 C C . LYS A 1 89 ? -14.493 7.286 10.452 1.00 81.75 89 LYS A C 1
ATOM 723 O O . LYS A 1 89 ? -14.608 6.643 11.493 1.00 81.75 89 LYS A O 1
ATOM 728 N N . VAL A 1 90 ? -13.309 7.655 9.963 1.00 84.00 90 VAL A N 1
ATOM 729 C CA . VAL A 1 90 ? -12.066 7.346 10.660 1.00 84.00 90 VAL A CA 1
ATOM 730 C C . VAL A 1 90 ? -11.681 8.489 11.594 1.00 84.00 90 VAL A C 1
ATOM 732 O O . VAL A 1 90 ? -11.506 9.628 11.165 1.00 84.00 90 VAL A O 1
ATOM 735 N N . THR A 1 91 ? -11.541 8.182 12.885 1.00 86.62 91 THR A N 1
ATOM 736 C CA . THR A 1 91 ? -11.208 9.157 13.934 1.00 86.62 91 THR A CA 1
ATOM 737 C C . THR A 1 91 ? -9.696 9.335 14.100 1.00 86.62 91 THR A C 1
ATOM 739 O O . THR A 1 91 ? -8.904 8.483 13.692 1.00 86.62 91 THR A O 1
ATOM 742 N N . GLU A 1 92 ? -9.266 10.449 14.703 1.00 85.38 92 GLU A N 1
ATOM 743 C CA . GLU A 1 92 ? -7.844 10.705 14.997 1.00 85.38 92 GLU A CA 1
ATOM 744 C C . GLU A 1 92 ? -7.187 9.576 15.795 1.00 85.38 92 GLU A C 1
ATOM 746 O O . GLU A 1 92 ? -6.056 9.202 15.498 1.00 85.38 92 GLU A O 1
ATOM 751 N N . GLU A 1 93 ? -7.919 8.988 16.738 1.00 88.50 93 GLU A N 1
ATOM 752 C CA . GLU A 1 93 ? -7.475 7.841 17.530 1.00 88.50 93 GLU A CA 1
ATOM 753 C C . GLU A 1 93 ? -7.247 6.601 16.660 1.00 88.50 93 GLU A C 1
ATOM 755 O O . GLU A 1 93 ? -6.136 6.075 16.632 1.00 88.50 93 GLU A O 1
ATOM 760 N N . MET A 1 94 ? -8.239 6.214 15.849 1.00 87.88 94 MET A N 1
ATOM 761 C CA . MET A 1 94 ? -8.110 5.092 14.907 1.00 87.88 94 MET A CA 1
ATOM 762 C C . MET A 1 94 ? -6.920 5.286 13.964 1.00 87.88 94 MET A C 1
ATOM 764 O O . MET A 1 94 ? -6.228 4.336 13.606 1.00 87.88 94 MET A O 1
ATOM 768 N N . SER A 1 95 ? -6.651 6.532 13.568 1.00 85.62 95 SER A N 1
ATOM 769 C CA . SER A 1 95 ? -5.469 6.840 12.775 1.00 85.62 95 SER A CA 1
ATOM 770 C C . SER A 1 95 ? -4.163 6.538 13.468 1.00 85.62 95 SER A C 1
ATOM 772 O O . SER A 1 95 ? -3.235 6.079 12.809 1.00 85.62 95 SER A O 1
ATOM 774 N N . ALA A 1 96 ? -4.048 6.968 14.722 1.00 85.50 96 ALA A N 1
ATOM 775 C CA . ALA A 1 96 ? -2.808 6.875 15.462 1.00 85.50 96 ALA A CA 1
ATOM 776 C C . ALA A 1 96 ? -2.492 5.396 15.690 1.00 85.50 96 ALA A C 1
ATOM 778 O O . ALA A 1 96 ? -1.384 4.959 15.393 1.00 85.50 96 ALA A O 1
ATOM 779 N N . GLU A 1 97 ? -3.507 4.615 16.069 1.00 88.00 97 GLU A N 1
ATOM 780 C CA . GLU A 1 97 ? -3.413 3.160 16.189 1.00 88.00 97 GLU A CA 1
ATOM 781 C C . GLU A 1 97 ? -2.988 2.496 14.875 1.00 88.00 97 GLU A C 1
ATOM 783 O O . GLU A 1 97 ? -2.054 1.696 14.853 1.00 88.00 97 GLU A O 1
ATOM 788 N N . ALA A 1 98 ? -3.634 2.837 13.754 1.00 87.12 98 ALA A N 1
ATOM 789 C CA . ALA A 1 98 ? -3.278 2.252 12.466 1.00 87.12 98 ALA A CA 1
ATOM 790 C C . ALA A 1 98 ? -1.871 2.629 12.002 1.00 87.12 98 ALA A C 1
ATOM 792 O O . ALA A 1 98 ? -1.206 1.780 11.411 1.00 87.12 98 ALA A O 1
ATOM 793 N N . ALA A 1 99 ? -1.402 3.845 12.289 1.00 86.25 99 ALA A N 1
ATOM 794 C CA . ALA A 1 99 ? -0.038 4.260 11.974 1.00 86.25 99 ALA A CA 1
ATOM 795 C C . ALA A 1 99 ? 0.997 3.461 12.786 1.00 86.25 99 ALA A C 1
ATOM 797 O O . ALA A 1 99 ? 2.016 3.034 12.241 1.00 86.25 99 ALA A O 1
ATOM 798 N N . GLU A 1 100 ? 0.731 3.191 14.068 1.00 87.62 100 GLU A N 1
ATOM 799 C CA . GLU A 1 100 ? 1.591 2.333 14.896 1.00 87.62 100 GLU A CA 1
ATOM 800 C C . GLU A 1 100 ? 1.623 0.890 14.372 1.00 87.62 100 GLU A C 1
ATOM 802 O O . GLU A 1 100 ? 2.698 0.312 14.185 1.00 87.62 100 GLU A O 1
ATOM 807 N N . VAL A 1 101 ? 0.454 0.324 14.056 1.00 91.75 101 VAL A N 1
ATOM 808 C CA . VAL A 1 101 ? 0.341 -1.021 13.471 1.00 91.75 101 VAL A CA 1
ATOM 809 C C . VAL A 1 101 ? 1.042 -1.092 12.112 1.00 91.75 101 VAL A C 1
ATOM 811 O O . VAL A 1 101 ? 1.758 -2.056 11.829 1.00 91.75 101 VAL A O 1
ATOM 814 N N . TYR A 1 102 ? 0.884 -0.070 11.271 1.00 90.19 102 TYR A N 1
ATOM 815 C CA . TYR A 1 102 ? 1.532 -0.002 9.966 1.00 90.19 102 TYR A CA 1
ATOM 816 C C . TYR A 1 102 ? 3.056 0.108 10.095 1.00 90.19 102 TYR A C 1
ATOM 818 O O . TYR A 1 102 ? 3.783 -0.576 9.375 1.00 90.19 102 TYR A O 1
ATOM 826 N N . ALA A 1 103 ? 3.562 0.874 11.064 1.00 91.25 103 ALA A N 1
ATOM 827 C CA . ALA A 1 103 ? 4.994 0.956 11.338 1.00 91.25 103 ALA A CA 1
ATOM 828 C C . ALA A 1 103 ? 5.604 -0.403 11.739 1.00 91.25 103 ALA A C 1
ATOM 830 O O . ALA A 1 103 ? 6.743 -0.699 11.363 1.00 91.25 103 ALA A O 1
ATOM 831 N N . GLU A 1 104 ? 4.867 -1.255 12.461 1.00 94.69 104 GLU A N 1
ATOM 832 C CA . GLU A 1 104 ? 5.288 -2.641 12.719 1.00 94.69 104 GLU A CA 1
ATOM 833 C C . GLU A 1 104 ? 5.169 -3.520 11.469 1.00 94.69 104 GLU A C 1
ATOM 835 O O . GLU A 1 104 ? 6.088 -4.286 11.163 1.00 94.69 104 GLU A O 1
ATOM 840 N N . PHE A 1 105 ? 4.097 -3.362 10.689 1.00 93.81 105 PHE A N 1
ATOM 841 C CA . PHE A 1 105 ? 3.927 -4.065 9.418 1.00 93.81 105 PHE A CA 1
ATOM 842 C C . PHE A 1 105 ? 5.084 -3.800 8.444 1.00 93.81 105 PHE A C 1
ATOM 844 O O . PHE A 1 105 ? 5.589 -4.736 7.822 1.00 93.81 105 PHE A O 1
ATOM 851 N N . MET A 1 106 ? 5.595 -2.567 8.384 1.00 91.19 106 MET A N 1
ATOM 852 C CA . MET A 1 106 ? 6.746 -2.199 7.550 1.00 91.19 106 MET A CA 1
ATOM 853 C C . MET A 1 106 ? 8.028 -2.987 7.870 1.00 91.19 106 MET A C 1
ATOM 855 O O . MET A 1 106 ? 8.947 -3.053 7.049 1.00 91.19 106 MET A O 1
ATOM 859 N N . LYS A 1 107 ? 8.118 -3.602 9.055 1.00 96.50 107 LYS A N 1
ATOM 860 C CA . LYS A 1 107 ? 9.266 -4.421 9.472 1.00 96.50 107 LYS A CA 1
ATOM 861 C C . LYS A 1 107 ? 9.128 -5.891 9.070 1.00 96.50 107 LYS A C 1
ATOM 863 O O . LYS A 1 107 ? 10.119 -6.624 9.166 1.00 96.50 107 LYS A O 1
ATOM 868 N N . THR A 1 108 ? 7.945 -6.324 8.638 1.00 97.31 108 THR A N 1
ATOM 869 C CA . THR A 1 108 ? 7.661 -7.710 8.240 1.00 97.31 108 THR A CA 1
ATOM 870 C C . THR A 1 108 ? 8.362 -8.087 6.937 1.00 97.31 108 THR A C 1
ATOM 872 O O . THR A 1 108 ? 8.757 -7.226 6.145 1.00 97.31 108 THR A O 1
ATOM 875 N N . ASP A 1 109 ? 8.514 -9.389 6.701 1.00 97.75 109 ASP A N 1
ATOM 876 C CA . ASP A 1 109 ? 9.083 -9.885 5.447 1.00 97.75 109 ASP A CA 1
ATOM 877 C C . ASP A 1 109 ? 8.147 -9.622 4.260 1.00 97.75 109 ASP A C 1
ATOM 879 O O . ASP A 1 109 ? 8.637 -9.277 3.187 1.00 97.75 109 ASP A O 1
ATOM 883 N N . THR A 1 110 ? 6.824 -9.654 4.463 1.00 96.00 110 THR A N 1
ATOM 884 C CA . THR A 1 110 ? 5.833 -9.295 3.435 1.00 96.00 110 THR A CA 1
ATOM 885 C C . THR A 1 110 ? 6.049 -7.875 2.908 1.00 96.00 110 THR A C 1
ATOM 887 O O . THR A 1 110 ? 6.146 -7.667 1.697 1.00 96.00 110 THR A O 1
ATOM 890 N N . TYR A 1 111 ? 6.201 -6.886 3.795 1.00 95.06 111 TYR A N 1
ATOM 891 C CA . TYR A 1 111 ? 6.426 -5.501 3.369 1.00 95.06 111 TYR A CA 1
ATOM 892 C C . TYR A 1 111 ? 7.790 -5.305 2.688 1.00 95.06 111 TYR A C 1
ATOM 894 O O . TYR A 1 111 ? 7.916 -4.568 1.703 1.00 95.06 111 TYR A O 1
ATOM 902 N N . LYS A 1 112 ? 8.831 -5.982 3.186 1.00 97.25 112 LYS A N 1
ATOM 903 C CA . LYS A 1 112 ? 10.176 -5.930 2.591 1.00 97.25 112 LYS A CA 1
ATOM 904 C C . LYS A 1 112 ? 10.222 -6.573 1.207 1.00 97.25 112 LYS A C 1
ATOM 906 O O . LYS A 1 112 ? 10.890 -6.036 0.321 1.00 97.25 112 LYS A O 1
ATOM 911 N N . ASP A 1 113 ? 9.524 -7.688 1.007 1.00 96.94 113 ASP A N 1
ATOM 912 C CA . ASP A 1 113 ? 9.400 -8.345 -0.297 1.00 96.94 113 ASP A CA 1
ATOM 913 C C . ASP A 1 113 ? 8.668 -7.440 -1.296 1.00 96.94 113 ASP A C 1
ATOM 915 O O . ASP A 1 113 ? 9.191 -7.183 -2.383 1.00 96.94 113 ASP A O 1
ATOM 919 N N . TYR A 1 114 ? 7.533 -6.855 -0.890 1.00 95.56 114 TYR A N 1
ATOM 920 C CA . TYR A 1 114 ? 6.831 -5.833 -1.674 1.00 95.56 114 TYR A CA 1
ATOM 921 C C . TYR A 1 114 ? 7.772 -4.689 -2.084 1.00 95.56 114 TYR A C 1
ATOM 923 O O . TYR A 1 114 ? 7.900 -4.393 -3.272 1.00 95.56 114 TYR A O 1
ATOM 931 N N . THR A 1 115 ? 8.486 -4.095 -1.123 1.00 94.31 115 THR A N 1
ATOM 932 C CA . THR A 1 115 ? 9.399 -2.967 -1.377 1.00 94.31 115 THR A CA 1
ATOM 933 C C . THR A 1 115 ? 10.523 -3.370 -2.333 1.00 94.31 115 THR A C 1
ATOM 935 O O . THR A 1 115 ? 10.862 -2.632 -3.253 1.00 94.31 115 THR A O 1
ATOM 938 N N . THR A 1 116 ? 11.071 -4.578 -2.181 1.00 97.25 116 THR A N 1
ATOM 939 C CA . THR A 1 116 ? 12.128 -5.097 -3.060 1.00 97.25 116 THR A CA 1
ATOM 940 C C . THR A 1 116 ? 11.635 -5.257 -4.498 1.00 97.25 116 THR A C 1
ATOM 942 O O . THR A 1 116 ? 12.331 -4.865 -5.444 1.00 97.25 116 THR A O 1
ATOM 945 N N . LYS A 1 117 ? 10.432 -5.812 -4.683 1.00 96.31 117 LYS A N 1
ATOM 946 C CA . LYS A 1 117 ? 9.794 -5.943 -6.001 1.00 96.31 117 LYS A CA 1
ATOM 947 C C . LYS A 1 117 ? 9.511 -4.569 -6.606 1.00 96.31 117 LYS A C 1
ATOM 949 O O . LYS A 1 117 ? 9.829 -4.352 -7.776 1.00 96.31 117 LYS A O 1
ATOM 954 N N . TYR A 1 118 ? 8.988 -3.642 -5.805 1.00 94.94 118 TYR A N 1
ATOM 955 C CA . TYR A 1 118 ? 8.698 -2.269 -6.213 1.00 94.94 118 TYR A CA 1
ATOM 956 C C . TYR A 1 118 ? 9.953 -1.547 -6.701 1.00 94.94 118 TYR A C 1
ATOM 958 O O . TYR A 1 118 ? 10.019 -1.099 -7.845 1.00 94.94 118 TYR A O 1
ATOM 966 N N . ASP A 1 119 ? 11.001 -1.532 -5.880 1.00 94.88 119 ASP A N 1
ATOM 967 C CA . ASP A 1 119 ? 12.277 -0.903 -6.211 1.00 94.88 119 ASP A CA 1
ATOM 968 C C . ASP A 1 119 ? 12.901 -1.504 -7.471 1.00 94.88 119 ASP A C 1
ATOM 970 O O . ASP A 1 119 ? 13.489 -0.793 -8.289 1.00 94.88 119 ASP A O 1
ATOM 974 N N . THR A 1 120 ? 12.791 -2.823 -7.637 1.00 97.25 120 THR A N 1
ATOM 975 C CA . THR A 1 120 ? 13.284 -3.520 -8.830 1.00 97.25 120 THR A CA 1
ATOM 976 C C . THR A 1 120 ? 12.524 -3.071 -10.074 1.00 97.25 120 THR A C 1
ATOM 978 O O . THR A 1 120 ? 13.147 -2.776 -11.099 1.00 97.25 120 THR A O 1
ATOM 981 N N . PHE A 1 121 ? 11.198 -2.961 -9.984 1.00 95.56 121 PHE A N 1
ATOM 982 C CA . PHE A 1 121 ? 10.365 -2.466 -11.072 1.00 95.56 121 PHE A CA 1
ATOM 983 C C . PHE A 1 121 ? 10.725 -1.021 -11.446 1.00 95.56 121 PHE A C 1
ATOM 985 O O . PHE A 1 121 ? 10.960 -0.744 -12.624 1.00 95.56 121 PHE A O 1
ATOM 992 N N . ILE A 1 122 ? 10.832 -0.114 -10.470 1.00 93.31 122 ILE A N 1
ATOM 993 C CA . ILE A 1 122 ? 11.149 1.302 -10.716 1.00 93.31 122 ILE A CA 1
ATOM 994 C C . ILE A 1 122 ? 12.553 1.468 -11.309 1.00 93.31 122 ILE A C 1
ATOM 996 O O . ILE A 1 122 ? 12.735 2.224 -12.263 1.00 93.31 122 ILE A O 1
ATOM 1000 N N . LYS A 1 123 ? 13.547 0.708 -10.832 1.00 96.31 123 LYS A N 1
ATOM 1001 C CA . LYS A 1 123 ? 14.906 0.712 -11.410 1.00 96.31 123 LYS A CA 1
ATOM 1002 C C . LYS A 1 123 ? 14.930 0.242 -12.865 1.00 96.31 123 LYS A C 1
ATOM 1004 O O . LYS A 1 123 ? 15.710 0.767 -13.657 1.00 96.31 123 LYS A O 1
ATOM 1009 N N . LYS A 1 124 ? 14.096 -0.740 -13.221 1.00 96.38 124 LYS A N 1
ATOM 1010 C CA . LYS A 1 124 ? 13.944 -1.224 -14.603 1.00 96.38 124 LYS A CA 1
ATOM 1011 C C . LYS A 1 124 ? 13.194 -0.216 -15.485 1.00 96.38 124 LYS A C 1
ATOM 1013 O O . LYS A 1 124 ? 13.447 -0.165 -16.686 1.00 96.38 124 LYS A O 1
ATOM 1018 N N . ASN A 1 125 ? 12.313 0.589 -14.892 1.00 94.75 125 ASN A N 1
ATOM 1019 C CA . ASN A 1 125 ? 11.415 1.512 -15.583 1.00 94.75 125 ASN A CA 1
ATOM 1020 C C . ASN A 1 125 ? 11.585 2.959 -15.071 1.00 94.75 125 ASN A C 1
ATOM 1022 O O . ASN A 1 125 ? 10.676 3.505 -14.439 1.00 94.75 125 ASN A O 1
ATOM 1026 N N . PRO A 1 126 ? 12.733 3.613 -15.326 1.00 95.19 126 PRO A N 1
ATOM 1027 C CA . PRO A 1 126 ? 12.956 4.987 -14.884 1.00 95.19 126 PRO A CA 1
ATOM 1028 C C . PRO A 1 126 ? 11.901 5.940 -15.472 1.00 95.19 126 PRO A C 1
ATOM 1030 O O . PRO A 1 126 ? 11.582 5.871 -16.659 1.00 95.19 126 PRO A O 1
ATOM 1033 N N . GLY A 1 127 ? 11.357 6.829 -14.635 1.00 92.75 127 GLY A N 1
ATOM 1034 C CA . GLY A 1 127 ? 10.296 7.772 -15.016 1.00 92.75 127 GLY A CA 1
ATOM 1035 C C . GLY A 1 127 ? 8.887 7.167 -15.069 1.00 92.75 127 GLY A C 1
ATOM 1036 O O . GLY A 1 127 ? 7.954 7.833 -15.517 1.00 92.75 127 GLY A O 1
ATOM 1037 N N . TYR A 1 128 ? 8.698 5.916 -14.625 1.00 92.06 128 TYR A N 1
ATOM 1038 C CA . TYR A 1 128 ? 7.379 5.279 -14.635 1.00 92.06 128 TYR A CA 1
ATOM 1039 C C . TYR A 1 128 ? 6.352 6.042 -13.788 1.00 92.06 128 TYR A C 1
ATOM 1041 O O . TYR A 1 128 ? 5.269 6.342 -14.281 1.00 92.06 128 TYR A O 1
ATOM 1049 N N . GLU A 1 129 ? 6.693 6.419 -12.554 1.00 87.44 129 GLU A N 1
ATOM 1050 C CA . GLU A 1 129 ? 5.783 7.168 -11.673 1.00 87.44 129 GLU A CA 1
ATOM 1051 C C . GLU A 1 129 ? 5.388 8.525 -12.273 1.00 87.44 129 GLU A C 1
ATOM 1053 O O . GLU A 1 129 ? 4.215 8.888 -12.254 1.00 87.44 129 GLU A O 1
ATOM 1058 N N . GLU A 1 130 ? 6.333 9.238 -12.895 1.00 88.88 130 GLU A N 1
ATOM 1059 C CA . GLU A 1 130 ? 6.061 10.504 -13.589 1.00 88.88 130 GLU A CA 1
ATOM 1060 C C . GLU A 1 130 ? 5.108 10.306 -14.776 1.00 88.88 130 GLU A C 1
ATOM 1062 O O . GLU A 1 130 ? 4.185 11.098 -14.979 1.00 88.88 130 GLU A O 1
ATOM 1067 N N . LYS A 1 131 ? 5.278 9.216 -15.538 1.00 90.56 131 LYS A N 1
ATOM 1068 C CA . LYS A 1 131 ? 4.371 8.841 -16.633 1.00 90.56 131 LYS A CA 1
ATOM 1069 C C . LYS A 1 131 ? 2.958 8.569 -16.118 1.00 90.56 131 LYS A C 1
ATOM 1071 O O . LYS A 1 131 ? 1.997 8.989 -16.761 1.00 90.56 131 LYS A O 1
ATOM 1076 N N . ILE A 1 132 ? 2.819 7.868 -14.993 1.00 88.50 132 ILE A N 1
ATOM 1077 C CA . ILE A 1 132 ? 1.512 7.611 -14.374 1.00 88.50 132 ILE A CA 1
ATOM 1078 C C . ILE A 1 132 ? 0.894 8.917 -13.867 1.00 88.50 132 ILE A C 1
ATOM 1080 O O . ILE A 1 132 ? -0.252 9.209 -14.202 1.00 88.50 132 ILE A O 1
ATOM 1084 N N . ALA A 1 133 ? 1.653 9.751 -13.155 1.00 83.88 133 ALA A N 1
ATOM 1085 C CA . ALA A 1 133 ? 1.184 11.052 -12.680 1.00 83.88 133 ALA A CA 1
ATOM 1086 C C .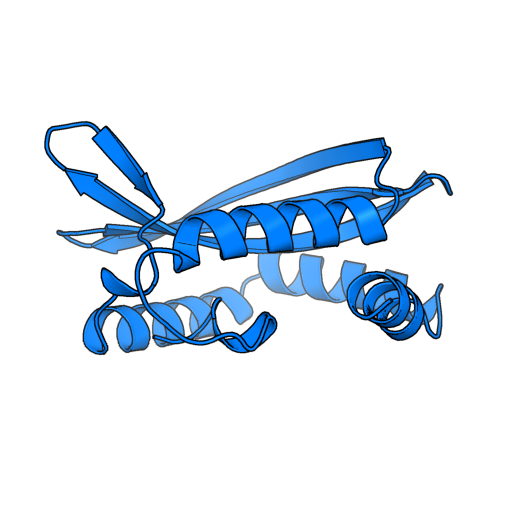 ALA A 1 133 ? 0.731 11.966 -13.834 1.00 83.88 133 ALA A C 1
ATOM 1088 O O . ALA A 1 133 ? -0.291 12.643 -13.731 1.00 83.88 133 ALA A O 1
ATOM 1089 N N . GLY A 1 134 ? 1.439 11.944 -14.967 1.00 83.44 134 GLY A N 1
ATOM 1090 C CA . GLY A 1 134 ? 1.055 12.679 -16.173 1.00 83.44 134 GLY A CA 1
ATOM 1091 C C . GLY A 1 134 ? -0.293 12.243 -16.757 1.00 83.44 134 GLY A C 1
ATOM 1092 O O . GLY A 1 134 ? -1.025 13.082 -17.269 1.00 83.44 134 GLY A O 1
ATOM 1093 N N . LYS A 1 135 ? -0.655 10.958 -16.641 1.00 87.25 135 LYS A N 1
ATOM 1094 C CA . LYS A 1 135 ? -1.969 10.442 -17.067 1.00 87.25 135 LYS A CA 1
ATOM 1095 C C . LYS A 1 135 ? -3.106 10.799 -16.107 1.00 87.25 135 LYS A C 1
ATOM 1097 O O . LYS A 1 135 ? -4.256 10.774 -16.519 1.00 87.25 135 LYS A O 1
ATOM 1102 N N . LEU A 1 136 ? -2.801 11.077 -14.840 1.00 79.56 136 LEU A N 1
ATOM 1103 C CA . LEU A 1 136 ? -3.803 11.429 -13.827 1.00 79.56 136 LEU A CA 1
ATOM 1104 C C . LEU A 1 136 ? -4.164 12.918 -13.838 1.00 79.56 136 LEU A C 1
ATOM 1106 O O . LEU A 1 136 ? -5.269 13.279 -13.444 1.00 79.56 136 LEU A O 1
ATOM 1110 N N . ASN A 1 137 ? -3.234 13.764 -14.286 1.00 72.94 137 ASN A N 1
ATOM 1111 C CA . ASN A 1 137 ? -3.378 15.221 -14.311 1.00 72.94 137 ASN A CA 1
ATOM 1112 C C . ASN A 1 137 ? -3.784 15.789 -15.685 1.00 72.94 137 ASN A C 1
ATOM 1114 O O . ASN A 1 137 ? -3.908 17.009 -15.813 1.00 72.94 137 ASN A O 1
ATOM 1118 N N . GLY A 1 138 ? -3.916 14.937 -16.707 1.00 57.69 138 GLY A N 1
ATOM 1119 C CA . GLY A 1 138 ? -4.301 15.309 -18.074 1.00 57.69 138 GLY A CA 1
ATOM 1120 C C . GLY A 1 138 ? -5.737 14.928 -18.381 1.00 57.69 138 GLY A C 1
ATOM 1121 O O . GLY A 1 138 ? -6.430 15.766 -18.996 1.00 57.69 138 GLY A O 1
#

Secondary structure (DSSP, 8-state):
--SSTTTT----SSSHHHHHHHHHHHHHHHTTEEEEEEEEEEEEEE-SSEEEEEEEEEEEETTS-EEEEEEEEEEEEETTEEEEPPGGG--HHHHHHHHHHHHHHTTSHHHHHHHHHHHHHHHHSTTHHHHHHHHH--

Sequence (138 aa):
VTEMGNLLGLKNEDENLETQIDATIKYIQAHNAEKVEIQECEILAEQDTYTYVYITYNMILDSKDEYPCISTYMVGKEEKKYYVLSPEKVTEEMSAEAAEVYAEFMKTDTYKDYTTKYDTFIKKNPGYEEKIAGKLNG

pLDDT: mean 82.7, std 17.17, range [28.66, 97.75]

Radius of gyration: 15.92 Å; chains: 1; bounding box: 40×29×40 Å

Organism: NCBI:txid2838487

Foldseek 3Di:
DADPCVVPPDDDDDVQVVVVVVLVVLLLVLQQFPDKAWDDKDWLDDDPFWTKIKTWIWRQHPVRDTAIDMDIFTWGADPNDTDTDDPVNQDPVNRVVVVVSVVVVCVDPVVVVSVVSNVVVCVVPPCPVVSSVVSSVD